Protein AF-A0A964HAZ5-F1 (afdb_monomer_lite)

Foldseek 3Di:
DVLLVVLVVVLVVLVVVLVVLVVLLVPVVNVVPPDPVVSVVSVVVSVVSVVVSVVSVVVSVVVD

Sequence (64 aa):
GRERDRLTKEIAALERSVASIAAKLADGAFAAKAPPQVVAKEQQRLGEYRDRLEKFRSQLSALG

Structure (mmCIF, N/CA/C/O backbone):
data_AF-A0A964HAZ5-F1
#
_entry.id   AF-A0A964HAZ5-F1
#
loop_
_atom_site.group_PDB
_atom_site.id
_atom_site.type_symbol
_atom_site.label_atom_id
_atom_site.label_alt_id
_atom_site.label_comp_id
_atom_site.label_asym_id
_atom_site.label_entity_id
_atom_site.label_seq_id
_atom_site.pdbx_PDB_ins_code
_atom_site.C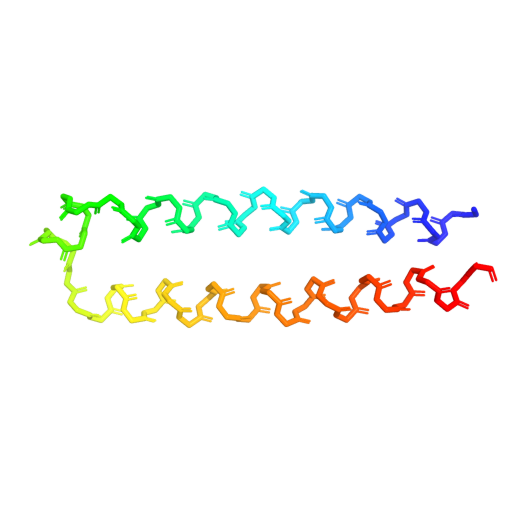artn_x
_atom_site.Cartn_y
_atom_site.Cartn_z
_atom_site.occupancy
_atom_site.B_iso_or_equiv
_atom_site.auth_seq_id
_atom_site.auth_comp_id
_atom_site.auth_asym_id
_atom_site.auth_atom_id
_atom_site.pdbx_PDB_model_num
ATOM 1 N N . GLY A 1 1 ? -12.179 6.117 17.162 1.00 87.81 1 GLY A N 1
ATOM 2 C CA . GLY A 1 1 ? -11.780 5.167 18.219 1.00 87.81 1 GLY A CA 1
ATOM 3 C C . GLY A 1 1 ? -10.421 4.592 17.882 1.00 87.81 1 GLY A C 1
ATOM 4 O O . GLY A 1 1 ? -10.092 4.552 16.705 1.00 87.81 1 GLY A O 1
ATOM 5 N N . ARG A 1 2 ? -9.653 4.128 18.878 1.00 93.00 2 ARG A N 1
ATOM 6 C CA . ARG A 1 2 ? -8.250 3.692 18.703 1.00 93.00 2 ARG A CA 1
ATOM 7 C C . ARG A 1 2 ? -8.042 2.729 17.523 1.00 93.00 2 ARG A C 1
ATOM 9 O O . ARG A 1 2 ? -7.036 2.844 16.832 1.00 93.00 2 ARG A O 1
ATOM 16 N N . GLU A 1 3 ? -8.991 1.826 17.281 1.00 91.19 3 GLU A N 1
ATOM 17 C CA . GLU A 1 3 ? -8.944 0.887 16.153 1.00 91.19 3 GLU A CA 1
ATOM 18 C C . GLU A 1 3 ? -9.116 1.577 14.792 1.00 91.19 3 GLU A C 1
ATOM 20 O O . GLU A 1 3 ? -8.317 1.374 13.881 1.00 91.19 3 GLU A O 1
ATOM 25 N N . ARG A 1 4 ? -10.081 2.497 14.688 1.00 94.19 4 ARG A N 1
ATOM 26 C CA . ARG A 1 4 ? -10.273 3.365 13.516 1.00 94.19 4 ARG A CA 1
ATOM 27 C C . ARG A 1 4 ? -8.997 4.157 13.197 1.00 94.19 4 ARG A C 1
ATOM 29 O O . ARG A 1 4 ? -8.604 4.248 12.036 1.00 94.19 4 ARG A O 1
ATOM 36 N N . ASP A 1 5 ? -8.332 4.700 14.219 1.00 95.62 5 ASP A N 1
ATOM 37 C CA . ASP A 1 5 ? -7.091 5.470 14.059 1.00 95.62 5 ASP A CA 1
ATOM 38 C C . ASP A 1 5 ? -5.917 4.600 13.585 1.00 95.62 5 ASP A C 1
ATOM 40 O O . ASP A 1 5 ? -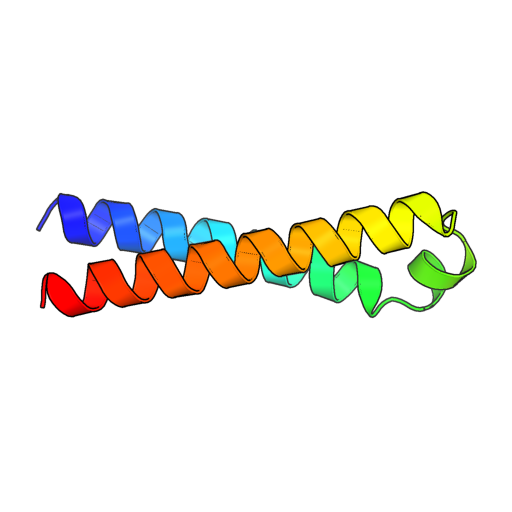5.108 5.043 12.766 1.00 95.62 5 ASP A O 1
ATOM 44 N N . ARG A 1 6 ? -5.820 3.352 14.068 1.00 95.75 6 ARG A N 1
ATOM 45 C CA . ARG A 1 6 ? -4.823 2.379 13.591 1.00 95.75 6 ARG A CA 1
ATOM 46 C C . ARG A 1 6 ? -5.057 2.017 12.129 1.00 95.75 6 ARG A C 1
ATOM 48 O O . ARG A 1 6 ? -4.143 2.196 11.327 1.00 95.75 6 ARG A O 1
ATOM 55 N N . LEU A 1 7 ? -6.276 1.613 11.775 1.00 95.75 7 LEU A N 1
ATOM 56 C CA . LEU A 1 7 ? -6.634 1.263 10.398 1.00 95.75 7 LEU A CA 1
ATOM 57 C C . LEU A 1 7 ? -6.410 2.430 9.434 1.00 95.75 7 LEU A C 1
ATOM 59 O O . LEU A 1 7 ? -5.846 2.238 8.363 1.00 95.75 7 LEU A O 1
ATOM 63 N N . THR A 1 8 ? -6.761 3.656 9.830 1.00 95.81 8 THR A N 1
ATOM 64 C CA . THR A 1 8 ? -6.519 4.853 9.005 1.00 95.81 8 THR A CA 1
ATOM 65 C C . THR A 1 8 ? -5.024 5.055 8.725 1.00 95.81 8 THR A C 1
ATOM 67 O O . THR A 1 8 ? -4.640 5.349 7.593 1.00 95.81 8 THR A O 1
ATOM 70 N N . LYS A 1 9 ? -4.155 4.851 9.727 1.00 97.12 9 LYS A N 1
ATOM 71 C CA . LYS A 1 9 ? -2.696 4.938 9.543 1.00 97.12 9 LYS A CA 1
ATOM 72 C C . LYS A 1 9 ? -2.159 3.824 8.646 1.00 97.12 9 LYS A C 1
ATOM 74 O O . LYS A 1 9 ? -1.307 4.096 7.802 1.00 97.12 9 LYS A O 1
ATOM 79 N N . GLU A 1 10 ? -2.648 2.596 8.808 1.00 96.69 10 GLU A N 1
ATOM 80 C CA . GLU A 1 10 ? -2.231 1.469 7.966 1.00 96.69 10 GLU A CA 1
ATOM 81 C C . GLU A 1 10 ? -2.669 1.644 6.509 1.00 96.69 10 GLU A C 1
ATOM 83 O O . GLU A 1 10 ? -1.869 1.414 5.602 1.00 96.69 10 GLU A O 1
ATOM 88 N N . ILE A 1 11 ? -3.891 2.133 6.272 1.00 97.31 11 ILE A N 1
ATOM 89 C CA . ILE A 1 11 ? -4.377 2.489 4.932 1.00 97.31 11 ILE A CA 1
ATOM 90 C C . ILE A 1 11 ? -3.464 3.545 4.308 1.00 97.31 11 ILE A C 1
ATOM 92 O O . ILE A 1 11 ? -2.969 3.330 3.205 1.00 97.31 11 ILE A O 1
ATOM 96 N N . ALA A 1 12 ? -3.156 4.629 5.025 1.00 97.44 12 ALA A N 1
ATOM 97 C CA . ALA A 1 12 ? -2.286 5.687 4.508 1.00 97.44 12 ALA A CA 1
ATOM 98 C C . ALA A 1 12 ? -0.864 5.184 4.177 1.00 97.44 12 ALA A C 1
ATOM 100 O O . ALA A 1 12 ? -0.249 5.619 3.200 1.00 97.44 12 ALA A O 1
ATOM 101 N N . ALA A 1 13 ? -0.320 4.254 4.968 1.00 96.94 13 ALA A N 1
ATOM 102 C CA . ALA A 1 13 ? 0.981 3.641 4.696 1.00 96.94 13 ALA A CA 1
ATOM 103 C C . ALA A 1 13 ? 0.949 2.724 3.457 1.00 96.94 13 ALA A C 1
ATOM 105 O O . ALA A 1 13 ? 1.875 2.749 2.635 1.00 96.94 13 ALA A O 1
ATOM 106 N N . LEU A 1 14 ? -0.125 1.947 3.293 1.00 96.94 14 LEU A N 1
ATOM 107 C CA . LEU A 1 14 ? -0.337 1.106 2.115 1.00 96.94 14 LEU A CA 1
ATOM 108 C C . LEU A 1 14 ? -0.552 1.946 0.856 1.00 96.94 14 LEU A C 1
ATOM 110 O O . LEU A 1 14 ? 0.063 1.652 -0.162 1.00 96.94 14 LEU A O 1
ATOM 114 N N . GLU A 1 15 ? -1.332 3.023 0.926 1.00 97.00 15 GLU A N 1
ATOM 115 C CA . GLU A 1 15 ? -1.558 3.957 -0.185 1.00 97.00 15 GLU A CA 1
ATOM 11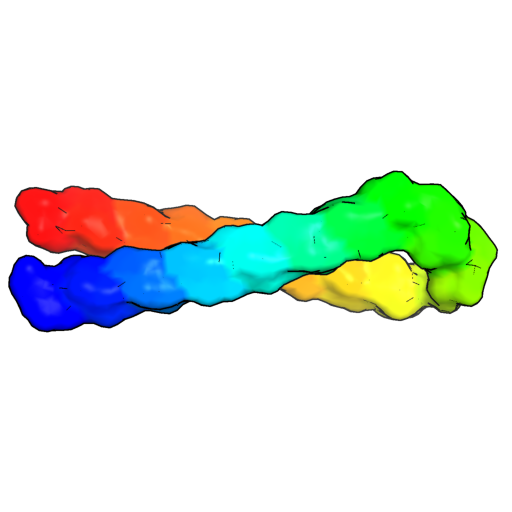6 C C . GLU A 1 15 ? -0.249 4.546 -0.714 1.00 97.00 15 GLU A C 1
ATOM 118 O O . GLU A 1 15 ? -0.010 4.541 -1.922 1.00 97.00 15 GLU A O 1
ATOM 123 N N . ARG A 1 16 ? 0.646 4.983 0.181 1.00 97.62 16 ARG A N 1
ATOM 124 C CA . ARG A 1 16 ? 1.982 5.467 -0.206 1.00 97.62 16 ARG A CA 1
ATOM 125 C C . ARG A 1 16 ? 2.813 4.380 -0.885 1.00 97.62 16 ARG A C 1
ATOM 127 O O . ARG A 1 16 ? 3.506 4.654 -1.862 1.00 97.62 16 ARG A O 1
ATOM 134 N N . SER A 1 17 ? 2.733 3.148 -0.384 1.00 96.81 17 SER A N 1
ATOM 135 C CA . SER A 1 17 ? 3.463 2.008 -0.950 1.00 96.81 17 SER A CA 1
ATOM 136 C C . SER A 1 17 ? 2.936 1.633 -2.339 1.00 96.81 17 SER A C 1
ATOM 138 O O . SER A 1 17 ? 3.725 1.459 -3.265 1.00 96.81 17 SER A O 1
ATOM 140 N N . VAL A 1 18 ? 1.610 1.581 -2.503 1.00 96.44 18 VAL A N 1
ATOM 141 C CA . VAL A 1 18 ? 0.921 1.373 -3.786 1.00 96.44 18 VAL A CA 1
ATOM 142 C C . VAL A 1 18 ? 1.323 2.455 -4.780 1.00 96.44 18 VAL A C 1
ATOM 144 O O . VAL A 1 18 ? 1.732 2.126 -5.889 1.00 96.44 18 VAL A O 1
ATOM 147 N N . ALA A 1 19 ? 1.273 3.729 -4.382 1.00 96.38 19 ALA A N 1
ATOM 148 C CA . ALA A 1 19 ? 1.652 4.843 -5.245 1.00 96.38 19 ALA A CA 1
ATOM 149 C C . ALA A 1 19 ? 3.117 4.748 -5.696 1.00 96.38 19 ALA A C 1
ATOM 151 O O . ALA A 1 19 ? 3.410 4.946 -6.872 1.00 96.38 19 ALA A O 1
ATOM 152 N N . SER A 1 20 ? 4.035 4.387 -4.793 1.00 95.19 20 SER A N 1
ATOM 153 C CA . SER A 1 20 ? 5.455 4.237 -5.130 1.00 95.19 20 SER A CA 1
ATOM 154 C C . SER A 1 20 ? 5.713 3.089 -6.112 1.00 95.19 20 SER A C 1
ATOM 156 O O . SER A 1 20 ? 6.461 3.268 -7.073 1.00 95.19 20 SER A O 1
ATOM 158 N N . ILE A 1 21 ? 5.087 1.924 -5.909 1.00 94.31 21 ILE A N 1
ATOM 159 C CA . ILE A 1 21 ? 5.239 0.771 -6.811 1.00 94.31 21 ILE A CA 1
ATOM 160 C C . ILE A 1 21 ? 4.569 1.054 -8.161 1.00 94.31 21 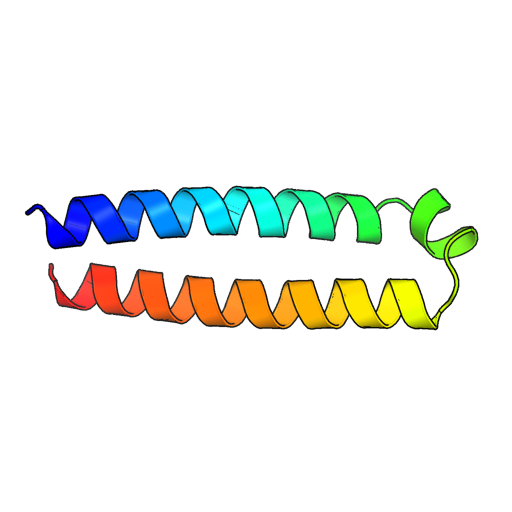ILE A C 1
ATOM 162 O O . ILE A 1 21 ? 5.160 0.791 -9.205 1.00 94.31 21 ILE A O 1
ATOM 166 N N . ALA A 1 22 ? 3.373 1.647 -8.159 1.00 94.31 22 ALA A N 1
ATOM 167 C CA . ALA A 1 22 ? 2.679 2.035 -9.382 1.00 94.31 22 ALA A CA 1
ATOM 168 C C . ALA A 1 22 ? 3.487 3.057 -10.195 1.00 94.31 22 ALA A C 1
ATOM 170 O O . ALA A 1 22 ? 3.605 2.901 -11.405 1.00 94.31 22 ALA A O 1
ATOM 171 N N . ALA A 1 23 ? 4.099 4.050 -9.540 1.00 94.44 23 ALA A N 1
ATOM 172 C CA . ALA A 1 23 ? 4.972 5.015 -10.204 1.00 94.44 23 ALA A CA 1
ATOM 173 C C . ALA A 1 23 ? 6.205 4.341 -10.825 1.00 94.44 23 ALA A C 1
ATOM 175 O O . ALA A 1 23 ? 6.538 4.631 -11.968 1.00 94.44 23 ALA A O 1
ATOM 176 N N . LYS A 1 24 ? 6.842 3.394 -10.119 1.00 90.50 24 LYS A N 1
ATOM 177 C CA . LYS A 1 24 ? 7.956 2.603 -10.672 1.00 90.50 24 LYS A CA 1
ATOM 178 C C . LYS A 1 24 ? 7.537 1.777 -11.884 1.00 90.50 24 LYS A C 1
ATOM 180 O O . LYS A 1 24 ? 8.289 1.698 -12.838 1.00 90.50 24 LYS A O 1
ATOM 185 N N . LEU A 1 25 ? 6.360 1.158 -11.853 1.00 89.75 25 LEU A N 1
ATOM 186 C CA . LEU A 1 25 ? 5.861 0.353 -12.971 1.00 89.75 25 LEU A CA 1
ATOM 187 C C . LEU A 1 25 ? 5.401 1.205 -14.163 1.00 89.75 25 LEU A C 1
ATOM 189 O O . LEU A 1 25 ? 5.489 0.747 -15.298 1.00 89.75 25 LEU A O 1
ATOM 193 N N . ALA A 1 26 ? 4.923 2.427 -13.912 1.00 90.25 26 ALA A N 1
ATOM 194 C CA . ALA A 1 26 ? 4.572 3.397 -14.947 1.00 90.25 26 ALA A CA 1
ATOM 195 C C . ALA A 1 26 ? 5.808 4.075 -15.563 1.00 90.25 26 ALA A C 1
ATOM 197 O O . ALA A 1 26 ? 5.749 4.549 -16.699 1.00 90.25 26 ALA A O 1
ATOM 198 N N . ASP A 1 27 ? 6.925 4.116 -14.833 1.00 90.62 27 ASP A N 1
ATOM 199 C CA . ASP A 1 27 ? 8.205 4.569 -15.358 1.00 90.62 27 ASP A CA 1
ATOM 200 C C . ASP A 1 27 ? 8.720 3.565 -16.401 1.00 90.62 27 ASP A C 1
ATOM 202 O O . ASP A 1 27 ? 9.216 2.475 -16.095 1.00 90.62 27 ASP A O 1
ATOM 206 N N . GLY A 1 28 ? 8.591 3.939 -17.675 1.00 74.88 28 GLY A N 1
ATOM 207 C CA . GLY A 1 28 ? 9.003 3.101 -18.798 1.00 74.88 28 GLY A CA 1
ATOM 208 C C . GLY A 1 28 ? 10.490 2.729 -18.775 1.00 74.88 28 GLY A C 1
ATOM 209 O O . GLY A 1 28 ? 10.861 1.703 -19.343 1.00 74.88 28 GLY A O 1
ATOM 210 N N . ALA A 1 29 ? 11.349 3.494 -18.088 1.00 83.31 29 ALA A N 1
ATOM 211 C CA . ALA A 1 29 ? 12.760 3.149 -17.945 1.00 83.31 29 ALA A CA 1
ATOM 212 C C . ALA A 1 29 ? 12.975 2.025 -16.922 1.00 83.31 29 ALA A C 1
ATOM 214 O O . ALA A 1 29 ? 13.881 1.212 -17.112 1.00 83.31 29 ALA A O 1
ATOM 215 N N . PHE A 1 30 ? 12.146 1.927 -15.880 1.00 81.94 30 PHE A N 1
ATOM 216 C CA . PHE A 1 30 ? 12.145 0.768 -14.987 1.00 81.94 30 PHE A CA 1
ATOM 217 C C . PHE A 1 30 ? 11.650 -0.481 -15.718 1.00 81.94 30 PHE A C 1
ATOM 219 O O . PHE A 1 30 ? 12.336 -1.496 -15.691 1.00 81.94 30 PHE A O 1
ATOM 226 N N . ALA A 1 31 ? 10.529 -0.402 -16.442 1.00 75.75 31 ALA A N 1
ATOM 227 C CA . ALA A 1 31 ? 9.997 -1.542 -17.195 1.00 75.75 31 ALA A CA 1
ATOM 228 C C . ALA A 1 31 ? 10.954 -2.035 -18.300 1.00 75.75 31 ALA A C 1
ATOM 230 O O . ALA A 1 31 ? 11.056 -3.237 -18.529 1.00 75.75 31 ALA A O 1
ATOM 231 N N . ALA A 1 32 ? 11.687 -1.126 -18.952 1.00 79.81 32 ALA A N 1
ATOM 232 C CA . ALA A 1 32 ? 12.640 -1.471 -20.008 1.00 79.81 32 ALA A CA 1
ATOM 233 C C . ALA A 1 32 ? 13.984 -2.019 -19.490 1.00 79.81 32 ALA A C 1
ATOM 235 O O . ALA A 1 32 ? 14.666 -2.740 -20.215 1.00 79.81 32 ALA A O 1
ATOM 236 N N . LYS A 1 33 ? 14.395 -1.662 -18.264 1.00 88.62 33 LYS A N 1
ATOM 237 C CA . LYS A 1 33 ? 15.695 -2.062 -17.685 1.00 88.62 33 LYS A CA 1
ATOM 238 C C . LYS A 1 33 ? 15.584 -3.183 -16.656 1.00 88.62 33 LYS A C 1
ATOM 240 O O . LYS A 1 33 ? 16.564 -3.886 -16.415 1.00 88.62 33 LYS A O 1
ATOM 245 N N . ALA A 1 34 ? 14.432 -3.327 -16.008 1.00 88.44 34 ALA A N 1
ATOM 246 C CA . ALA A 1 34 ? 14.218 -4.351 -15.002 1.00 88.44 34 ALA A CA 1
ATOM 247 C C . ALA A 1 34 ? 13.939 -5.709 -15.666 1.00 88.44 34 ALA A C 1
ATOM 249 O O . ALA A 1 34 ? 13.195 -5.783 -16.645 1.00 88.44 34 ALA A O 1
ATOM 250 N N . PRO A 1 35 ? 14.475 -6.811 -15.114 1.00 92.69 35 PRO A N 1
ATOM 251 C CA . PRO A 1 35 ? 14.129 -8.148 -15.573 1.00 92.69 35 PRO A CA 1
ATOM 252 C C . PRO A 1 35 ? 12.614 -8.403 -15.487 1.00 92.69 35 PRO A C 1
ATOM 254 O O . PRO A 1 35 ? 11.980 -7.972 -14.517 1.00 92.69 35 PRO A O 1
ATOM 257 N N . PRO A 1 36 ? 12.026 -9.184 -16.412 1.00 89.19 36 PRO A N 1
ATOM 258 C CA . PRO A 1 36 ? 10.586 -9.455 -16.433 1.00 89.19 36 PRO A CA 1
ATOM 259 C C . PRO A 1 36 ? 10.081 -10.083 -15.126 1.00 89.19 36 PRO A C 1
ATOM 261 O O . PRO A 1 36 ? 8.992 -9.757 -14.667 1.00 89.19 36 PRO A O 1
ATOM 264 N N . GLN A 1 37 ? 10.899 -10.903 -14.458 1.00 92.75 37 GLN A N 1
ATOM 265 C CA . GLN A 1 37 ? 10.594 -11.458 -13.133 1.00 92.75 37 GLN A CA 1
ATOM 266 C C . GLN A 1 37 ? 10.455 -10.386 -12.035 1.00 92.75 37 GLN A C 1
ATOM 268 O O . GLN A 1 37 ? 9.651 -10.542 -11.119 1.00 92.75 37 GLN A O 1
ATOM 273 N N . VAL A 1 38 ? 11.219 -9.290 -12.115 1.00 92.38 38 VAL A N 1
ATOM 274 C CA . VAL A 1 38 ? 11.135 -8.173 -11.162 1.00 92.38 38 VAL A CA 1
ATOM 275 C C . VAL A 1 38 ? 9.874 -7.364 -11.437 1.00 92.38 38 VAL A C 1
ATOM 277 O O . VAL A 1 38 ? 9.130 -7.063 -10.509 1.00 92.38 38 VAL A O 1
ATOM 280 N N . VAL A 1 39 ? 9.589 -7.082 -12.709 1.00 91.94 39 VAL A N 1
ATOM 281 C CA . VAL A 1 39 ? 8.374 -6.371 -13.132 1.00 91.94 39 VAL A CA 1
ATOM 282 C C . VAL A 1 39 ? 7.115 -7.162 -12.761 1.00 91.94 39 VAL A C 1
ATOM 284 O O . VAL A 1 39 ? 6.156 -6.590 -12.246 1.00 91.94 39 VAL A O 1
ATOM 287 N N . ALA A 1 40 ? 7.118 -8.483 -12.954 1.00 92.94 40 ALA A N 1
ATOM 288 C CA . ALA A 1 40 ? 6.030 -9.364 -12.533 1.00 92.94 40 ALA A CA 1
ATOM 289 C C . ALA A 1 40 ? 5.859 -9.376 -11.006 1.00 92.94 40 ALA A C 1
ATOM 291 O O . ALA A 1 40 ? 4.741 -9.250 -10.512 1.00 92.94 40 ALA A O 1
ATOM 292 N N . LYS A 1 41 ? 6.960 -9.453 -10.247 1.00 94.88 41 LYS A N 1
ATOM 293 C CA . LYS A 1 41 ? 6.926 -9.417 -8.778 1.00 94.88 41 LYS A CA 1
ATOM 294 C C . LYS A 1 41 ? 6.378 -8.095 -8.240 1.00 94.88 41 LYS A C 1
ATOM 296 O O . LYS A 1 41 ? 5.569 -8.105 -7.317 1.00 94.88 41 LYS A O 1
ATOM 301 N N . GLU A 1 42 ? 6.792 -6.964 -8.805 1.00 94.62 42 GLU A N 1
ATOM 302 C CA . GLU A 1 42 ? 6.290 -5.649 -8.396 1.00 94.62 42 GLU A CA 1
ATOM 303 C C . GLU A 1 42 ? 4.806 -5.479 -8.763 1.00 94.62 42 GLU A C 1
ATOM 305 O O . GLU A 1 42 ? 4.045 -4.944 -7.961 1.00 94.62 42 GLU A O 1
ATOM 310 N N . GLN A 1 43 ? 4.360 -5.997 -9.914 1.00 94.19 43 GLN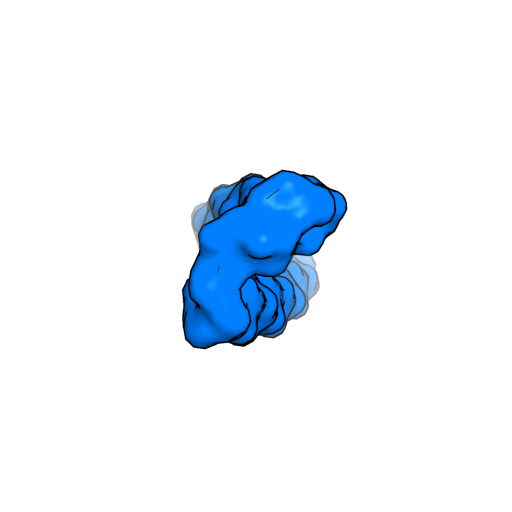 A N 1
ATOM 311 C CA . GLN A 1 43 ? 2.934 -6.031 -10.272 1.00 94.19 43 GLN A CA 1
ATOM 312 C C . GLN A 1 43 ? 2.114 -6.907 -9.321 1.00 94.19 43 GLN A C 1
ATOM 314 O O . GLN A 1 43 ? 1.051 -6.484 -8.867 1.00 94.19 43 GLN A O 1
ATOM 319 N N . GLN A 1 44 ? 2.611 -8.097 -8.975 1.00 96.44 44 GLN A N 1
ATOM 320 C CA . GLN A 1 44 ? 1.955 -8.966 -7.999 1.00 96.44 44 GLN A CA 1
ATOM 321 C C . GLN A 1 44 ? 1.847 -8.264 -6.640 1.00 96.44 44 GLN A C 1
ATOM 323 O O . GLN A 1 44 ? 0.765 -8.190 -6.062 1.00 96.44 44 GLN A O 1
ATOM 328 N N . ARG A 1 45 ? 2.946 -7.666 -6.168 1.00 96.25 45 ARG A N 1
ATOM 329 C CA . ARG A 1 45 ? 2.984 -6.910 -4.911 1.00 96.25 45 ARG A CA 1
ATOM 330 C C . ARG A 1 45 ? 2.029 -5.716 -4.925 1.00 96.25 45 ARG A C 1
ATOM 332 O O . ARG A 1 45 ? 1.396 -5.423 -3.912 1.00 96.25 45 ARG A O 1
ATOM 339 N N . LEU A 1 46 ? 1.907 -5.033 -6.063 1.00 96.19 46 LEU A N 1
ATOM 340 C CA . LEU A 1 46 ? 0.933 -3.963 -6.250 1.00 96.19 46 LEU A CA 1
ATOM 341 C C . LEU A 1 46 ? -0.500 -4.487 -6.086 1.00 96.19 46 LEU A C 1
ATOM 343 O O . LEU A 1 46 ? -1.290 -3.847 -5.394 1.00 96.19 46 LEU A O 1
ATOM 347 N N . GLY A 1 47 ? -0.822 -5.639 -6.681 1.00 96.62 47 GLY A N 1
ATOM 348 C CA . GLY A 1 47 ? -2.116 -6.310 -6.518 1.00 96.62 47 GLY A CA 1
ATOM 349 C C . GLY A 1 47 ? -2.411 -6.649 -5.057 1.00 96.62 47 GLY A C 1
ATOM 350 O O . GLY A 1 47 ? -3.397 -6.174 -4.503 1.00 96.62 47 GLY A O 1
ATOM 351 N N . GLU A 1 48 ? -1.490 -7.350 -4.392 1.00 97.25 48 GLU A N 1
ATOM 352 C CA . GLU A 1 48 ? -1.617 -7.724 -2.975 1.00 97.25 48 GLU A CA 1
ATOM 353 C C . GLU A 1 48 ? -1.851 -6.509 -2.064 1.00 97.25 48 GLU A C 1
ATOM 355 O O . GLU A 1 48 ? -2.647 -6.556 -1.121 1.00 97.25 48 GLU A O 1
ATOM 360 N N . TYR A 1 49 ? -1.163 -5.394 -2.333 1.00 97.12 49 TYR A N 1
ATOM 361 C CA . TYR A 1 49 ? -1.334 -4.172 -1.553 1.00 97.12 49 TYR A CA 1
ATOM 362 C C . TYR A 1 49 ? -2.679 -3.506 -1.810 1.00 97.12 49 TYR A C 1
ATOM 364 O O . TYR A 1 49 ? -3.279 -3.019 -0.855 1.00 97.12 49 TYR A O 1
ATOM 372 N N . ARG A 1 50 ? -3.181 -3.516 -3.049 1.00 96.56 50 ARG A N 1
ATOM 373 C CA . ARG A 1 50 ? -4.516 -2.991 -3.373 1.00 96.56 50 ARG A CA 1
ATOM 374 C C . ARG A 1 50 ? -5.612 -3.819 -2.706 1.00 96.56 50 ARG A C 1
ATOM 376 O O . ARG A 1 50 ? -6.478 -3.229 -2.065 1.00 96.56 50 ARG A O 1
ATOM 383 N N . ASP A 1 51 ? -5.506 -5.145 -2.740 1.00 97.81 51 ASP A N 1
ATOM 384 C CA . ASP A 1 51 ? -6.457 -6.043 -2.075 1.00 97.81 51 ASP A CA 1
ATOM 385 C C . ASP A 1 51 ? -6.482 -5.813 -0.559 1.00 97.81 51 ASP A C 1
ATOM 387 O O . ASP A 1 51 ? -7.538 -5.746 0.075 1.00 97.81 51 ASP A O 1
ATOM 391 N N . ARG A 1 52 ? -5.304 -5.657 0.059 1.00 97.00 52 ARG A N 1
ATOM 392 C CA . ARG A 1 52 ? -5.203 -5.377 1.498 1.00 97.00 52 ARG A CA 1
ATOM 393 C C . ARG A 1 52 ? -5.788 -4.012 1.861 1.00 97.00 52 ARG A C 1
ATOM 395 O O . ARG A 1 52 ? -6.440 -3.877 2.894 1.00 97.00 52 ARG A O 1
ATOM 402 N N . LEU A 1 53 ? -5.572 -3.015 1.010 1.00 97.25 53 LEU A N 1
ATOM 403 C CA . LEU A 1 53 ? -6.088 -1.660 1.173 1.00 97.25 53 LEU A CA 1
ATOM 404 C C . LEU A 1 53 ? -7.621 -1.648 1.081 1.00 97.25 53 LEU A C 1
ATOM 406 O O . LEU A 1 53 ? -8.273 -1.033 1.923 1.00 97.25 53 LEU A O 1
ATOM 410 N N . GLU A 1 54 ? -8.204 -2.391 0.138 1.00 96.88 54 GLU A N 1
ATOM 411 C CA . GLU A 1 54 ? -9.655 -2.577 0.038 1.00 96.88 54 GLU A CA 1
ATOM 412 C C . GLU A 1 54 ? -10.234 -3.255 1.288 1.00 96.88 54 GLU A C 1
ATOM 414 O O . GLU A 1 54 ? -11.215 -2.768 1.861 1.00 96.88 54 GLU A O 1
ATOM 419 N N . LYS A 1 55 ? -9.586 -4.320 1.781 1.00 97.00 55 LYS A N 1
ATOM 420 C CA . LYS A 1 55 ? -9.983 -4.991 3.030 1.00 97.00 55 LYS A CA 1
ATOM 421 C C . LYS A 1 55 ? -9.966 -4.035 4.221 1.00 97.00 55 LYS A C 1
ATOM 423 O O . LYS A 1 55 ? -10.931 -3.994 4.981 1.00 97.00 55 LYS A O 1
ATOM 428 N N . PHE A 1 56 ? -8.909 -3.241 4.377 1.00 96.00 56 PHE A N 1
ATOM 429 C CA . PHE A 1 56 ? -8.800 -2.288 5.484 1.00 96.00 56 PHE A CA 1
ATOM 430 C C . PHE A 1 56 ? -9.798 -1.139 5.369 1.00 96.00 56 PHE A C 1
ATOM 432 O O . PHE A 1 56 ? -10.391 -0.757 6.375 1.00 96.00 56 PHE A O 1
ATOM 439 N N . ARG A 1 57 ? -10.046 -0.617 4.163 1.00 95.38 57 ARG A N 1
ATOM 440 C CA . ARG A 1 57 ? -11.099 0.385 3.935 1.00 95.38 57 ARG A CA 1
ATOM 441 C C . ARG A 1 57 ? -12.484 -0.167 4.268 1.00 95.38 57 ARG A C 1
ATOM 443 O O . ARG A 1 57 ? -13.268 0.527 4.909 1.00 95.38 57 ARG A O 1
ATOM 450 N N . SER A 1 58 ? -12.755 -1.419 3.901 1.00 96.38 58 SER A N 1
ATOM 451 C CA . SER A 1 58 ? -14.016 -2.097 4.224 1.00 96.38 58 SER A CA 1
ATOM 452 C C . SER A 1 58 ? -14.189 -2.272 5.736 1.00 96.38 58 SER A C 1
ATOM 454 O O . SER A 1 58 ? -15.233 -1.924 6.280 1.00 96.38 58 SER A O 1
ATOM 456 N N . GLN A 1 59 ? -13.144 -2.723 6.442 1.00 95.75 59 GLN A N 1
ATOM 457 C CA . GLN A 1 59 ? -13.144 -2.816 7.908 1.00 95.75 59 GLN A CA 1
ATOM 458 C C . GLN A 1 59 ? -13.337 -1.448 8.570 1.00 95.75 59 GLN A C 1
ATOM 460 O O . GLN A 1 59 ? -14.136 -1.316 9.491 1.00 95.75 59 GLN A O 1
ATOM 465 N N . LEU A 1 60 ? -12.649 -0.413 8.078 1.00 95.25 60 LEU A N 1
ATOM 466 C CA . LEU A 1 60 ? -12.784 0.952 8.580 1.00 95.25 60 LEU A CA 1
ATOM 467 C C . LEU A 1 60 ? -14.218 1.475 8.422 1.00 95.25 60 LEU A C 1
ATOM 469 O O . LEU A 1 60 ? -14.724 2.131 9.329 1.00 95.25 60 LEU A O 1
ATOM 473 N N . SER A 1 61 ? -14.863 1.173 7.291 1.00 94.31 61 SER A N 1
ATOM 474 C CA . SER A 1 61 ? -16.257 1.541 7.033 1.00 94.31 61 SER A CA 1
ATOM 475 C C . SER A 1 61 ? -17.235 0.793 7.938 1.00 94.31 61 SER A C 1
ATOM 477 O O . SER A 1 61 ? -18.239 1.372 8.334 1.00 94.31 61 SER A O 1
ATOM 479 N N . ALA A 1 62 ? -16.953 -0.469 8.272 1.00 94.69 62 ALA A N 1
ATOM 480 C CA . ALA A 1 62 ? -17.783 -1.274 9.171 1.00 94.69 62 ALA A CA 1
ATOM 481 C C . ALA A 1 62 ? -17.662 -0.857 10.650 1.00 94.69 62 ALA A C 1
ATOM 483 O O . ALA A 1 62 ? -18.534 -1.175 11.450 1.00 94.69 62 ALA A O 1
ATOM 484 N N . LEU A 1 63 ? -16.591 -0.142 11.014 1.00 91.00 63 LEU A N 1
ATOM 485 C CA . LEU A 1 63 ? -16.415 0.501 12.323 1.00 91.00 63 LEU A CA 1
ATOM 486 C C . LEU A 1 63 ? -17.088 1.886 12.410 1.00 91.00 63 LEU A C 1
ATOM 488 O O . LEU A 1 63 ? -16.872 2.593 13.400 1.00 91.00 63 LEU A O 1
ATOM 492 N N . GLY A 1 64 ? -17.782 2.300 11.342 1.00 64.88 64 GLY A N 1
ATOM 493 C CA . GLY A 1 64 ? -18.538 3.548 11.238 1.00 64.88 64 GLY A CA 1
ATOM 494 C C . GLY A 1 64 ? -19.721 3.600 12.187 1.00 64.88 64 GLY A C 1
ATOM 495 O O . GLY A 1 64 ? -20.447 2.589 12.273 1.00 64.88 64 GLY A O 1
#

pLDDT: mean 92.96, std 6.09, range [64.88, 97.81]

Secondary structure (DSSP, 8-state):
-HHHHHHHHHHHHHHHHHHHHHHHHH-HHHHHHS-HHHHHHHHHHHHHHHHHHHHHHHHHHHT-

Radius of gyration: 14.47 Å; chains: 1; bounding box: 34×17×39 Å

=== Feature glossary ===
Each block in this record encodes a different view of the same protein. In brief:

Predicted aligned error. PAE(i, j) answers: if I align the predicted and true structures on residue i, how far off (in Å) do I expect residue j to be? A block-diagonal PAE matrix with low values on the blocks and high values off-diagonal is the signature of a multi-domain protein with confidently predicted domains but uncertain inter-domain orientation.

Contact-map, Ramachandran, and PAE plots. Plot images: a contact map (which residues are close in 3D, as an N×N binary image), a Ramachandran scatter (backbone torsion angles, revealing secondary-structure composition at a glance), and — for AlphaFold structures — a PAE heatmap (pairwise prediction confidence).

Backbone torsions (φ/ψ). φ (phi) and ψ (psi) are the two rotatable backbone dihedrals per residue: φ is the C(i-1)–N–Cα–C torsion, ψ is the N–Cα–C–N(i+1) torsion, both in degrees on (−180°, 180°]. α-helical residues cluster near (−60°, −45°); β-strand residues near (−120°, +130°). A Ramachandran plot is simply a scatter of (φ, ψ) for every residue.

Foldseek 3Di. A 3Di character summarizes, for each residue, the relative orientation of the Cα frame of its nearest spatial neighbor. Because it encodes fold topology rather than chemistry, 3Di alignments detect remote structural similarity that sequence alignment misses.

Radius of gyration, Cα contacts, bounding box. Three whole-stru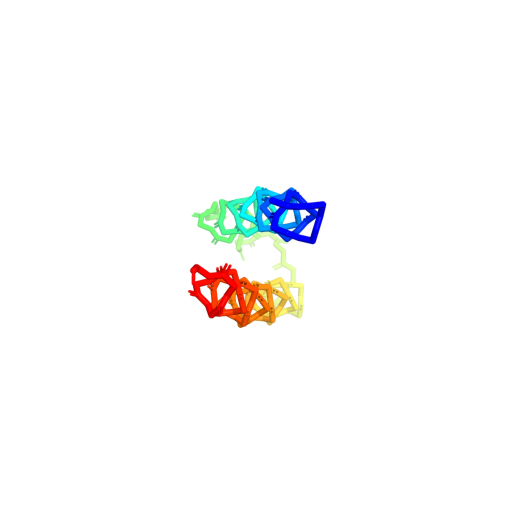cture scalars: the radius of gyration (RMS distance of Cα from centroid, in Å), the count of Cα–Cα contacts (pairs closer than 8 Å and separated by more than four residues in sequence — i.e. tertiary, not local, contacts), and the bounding-box dimensions. Together they distinguish compact globular folds from extended fibres or disordered chains.

Sequence. Sequence gives the chain of amino acids in standard one-letter code (A=alanine, C=cysteine, …, Y=tyrosine), read N→C. It is the only feature that is directly encoded by the gene; all structural features are derived from the folded form of this sequence.

mmCIF coordinates. Atomic coordinates in PDBx/mmCIF format — the same representation the Protein Data Bank distributes. Each line of the _atom_site loop places one backbone atom in Cartesian space (units: ångströms, origin: arbitrary).

Secondary structure (3-state, P-SEA). Three-state secondary structure (P-SEA) collapses the eight DSSP classes into helix (a), strand (b), and coil (c). P-SEA assigns these from Cα geometry alone — distances and angles — without requiring backbone oxygens, so it works on any Cα trace.

InterPro / GO / CATH / organism. Functional annotations link the protein to curated databases. InterPro entries identify conserved domains and families by matching the sequence against member-database signatures (Pfam, PROSITE, CDD, …). Gene Ontology (GO) terms describe molecular function, biological process, and cellular component in a controlled vocabulary. CATH places the structure in a hierarchical fold classification (Class/Architecture/Topology/Homologous-superfamily). The organism is the source species.

B-factor. B-factor (Debye–Waller factor) reflects atomic displacement in the crystal lattice. It is an experimental observable (units Å²), not a prediction; low values mean the atom is pinned down, high values mean it moves or is heterogeneous across the crystal.

Rendered structure images. Structure images are PyMOL renders from six orthogonal camera directions. Cartoon representation draws helices as coils and strands as arrows; sticks shows the backbone as bonds; surface shows the solvent-excluded envelope. Rainbow coloring maps sequence position to hue (blue→red, N→C); chain coloring assigns a distinct color per polypeptide.

Solvent-accessible surface area. Solvent-accessible surface area (SASA) is the area in Å² traced out by the centre of a 1.4 Å probe sphere (a water molecule) rolled over the protein's van der Waals surface (Shrake–Rupley / Lee–Richards construction). Buried residues have near-zero SASA; fully exposed residues can exceed 200 Å². The total SASA scales roughly with the number of surface residues.

Secondary structure (8-state, DSSP). The SS8 string is DSSP's per-residue secondary-structure call. α-helix (H) means an i→i+4 H-bond ladder; β-strand (E) means the residue participates in a β-sheet; 3₁₀ (G) and π (I) are tighter and wider helices; T/S are turns/bends; '-' is loop.

pLDDT. For AlphaFold models, the B-factor field carries pLDDT — the model's own estimate of local accuracy on a 0–100 scale. Regions with pLDDT<50 should be treated as essentially unmodeled; they often correspond to intrinsically disordered segments.

Nearest PDB structures. Nearest PDB neighbors are the top structural matches found by Foldseek when searching this structure against the entire Protein Data Bank. Each hit reports a TM-score (0 to 1; >0.5 almost always implies the same fold) and an E-value. These are *structural* homologs — they may share no detectable sequence similarity.